Protein AF-A0A535L523-F1 (afdb_monomer_lite)

Sequence (69 aa):
RSKDEERSWTEERDPLRTFAATLLASGGADSTVFDRIEEELRTEIQEGVSFALEAPYPEPDEVTTDVYA

Radius of gyration: 20.38 Å; chains: 1; bounding box: 45×27×48 Å

Secondary structure (DSSP, 8-state):
--HHHHHHHHHHS-HHHHHHHHHHHTTSS-HHHHHHHHHHHHHHHHHHHHHHHHSPPPPGGGGGTTS--

pLDDT: mean 88.92, std 6.27, range [63.06, 96.69]

Foldseek 3Di:
DDPVVVCCCVPVVPPVVVVVVVCVVVVVDDPVVVVVVVVVVVVVVVVVVVCVVPDDDDDPVCPCPPPDD

Structure (mmCIF, N/CA/C/O backbone):
data_AF-A0A535L523-F1
#
_entry.id   AF-A0A535L523-F1
#
loop_
_atom_site.group_PDB
_atom_site.id
_atom_site.type_symbol
_atom_site.label_atom_id
_atom_site.label_alt_id
_atom_site.label_comp_id
_atom_site.label_asym_id
_atom_site.label_entity_id
_atom_site.label_seq_id
_atom_site.pdbx_PDB_ins_code
_atom_site.Cartn_x
_atom_site.Cartn_y
_atom_site.Cartn_z
_atom_site.occupancy
_atom_site.B_iso_or_equiv
_atom_site.auth_seq_id
_atom_site.auth_comp_id
_atom_site.auth_asym_id
_atom_site.auth_atom_id
_atom_site.pdbx_PDB_model_num
ATOM 1 N N . ARG A 1 1 ? 13.102 -16.071 9.258 1.00 63.06 1 ARG A N 1
ATOM 2 C CA . ARG A 1 1 ? 14.084 -16.301 8.171 1.00 63.06 1 ARG A CA 1
ATOM 3 C C . ARG A 1 1 ? 15.283 -15.397 8.444 1.00 63.06 1 ARG A C 1
ATOM 5 O O . ARG A 1 1 ? 15.235 -14.684 9.445 1.00 63.06 1 ARG A O 1
ATOM 12 N N . SER A 1 2 ? 16.383 -15.467 7.688 1.00 88.19 2 SER A N 1
ATOM 13 C CA . SER A 1 2 ? 17.445 -14.465 7.875 1.00 88.19 2 SER A CA 1
ATOM 14 C C . SER A 1 2 ? 17.005 -13.138 7.248 1.00 88.19 2 SER A C 1
ATOM 16 O O . SER A 1 2 ? 16.253 -13.132 6.272 1.00 88.19 2 SER A O 1
ATOM 18 N N . LYS A 1 3 ? 17.479 -12.011 7.791 1.00 85.94 3 LYS A N 1
ATOM 19 C CA . LYS A 1 3 ? 17.228 -10.689 7.192 1.00 85.94 3 LYS A CA 1
ATOM 20 C C . LYS A 1 3 ? 17.773 -10.593 5.762 1.00 85.94 3 LYS A C 1
ATOM 22 O O . LYS A 1 3 ? 17.227 -9.851 4.955 1.00 85.94 3 LYS A O 1
ATOM 27 N N . ASP A 1 4 ? 18.828 -11.347 5.460 1.00 83.94 4 ASP A N 1
ATOM 28 C CA . ASP A 1 4 ? 19.437 -11.386 4.129 1.00 83.94 4 ASP A CA 1
ATOM 29 C C . ASP A 1 4 ? 18.545 -12.113 3.117 1.00 83.94 4 ASP A C 1
ATOM 31 O O . ASP A 1 4 ? 18.427 -11.672 1.978 1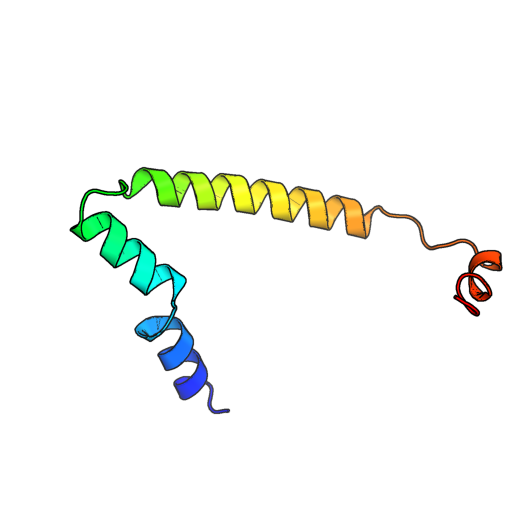.00 83.94 4 ASP A O 1
ATOM 35 N N . GLU A 1 5 ? 17.862 -13.183 3.537 1.00 82.50 5 GLU A N 1
ATOM 36 C CA . GLU A 1 5 ? 16.881 -13.878 2.700 1.00 82.50 5 GLU A CA 1
ATOM 37 C C . GLU A 1 5 ? 15.669 -12.979 2.424 1.00 82.50 5 GLU A C 1
ATOM 39 O O . GLU A 1 5 ? 15.257 -12.819 1.283 1.00 82.50 5 GLU A O 1
ATOM 44 N N . GLU A 1 6 ? 15.112 -12.329 3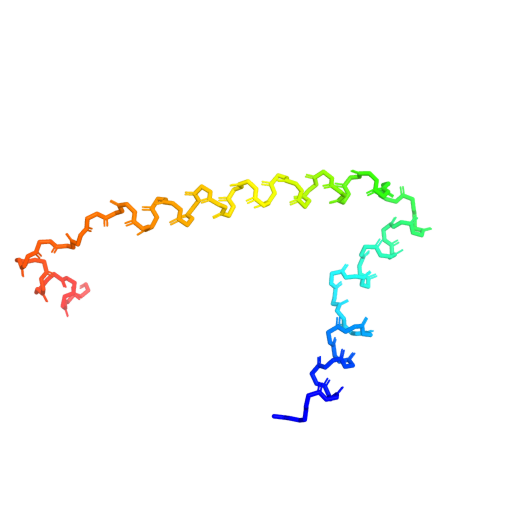.444 1.00 84.19 6 GLU A N 1
ATOM 45 C CA . GLU A 1 6 ? 13.974 -11.415 3.255 1.00 84.19 6 GLU A CA 1
ATOM 46 C C . GLU A 1 6 ? 14.320 -10.242 2.327 1.00 84.19 6 GLU A C 1
ATOM 48 O O . GLU A 1 6 ? 13.500 -9.848 1.492 1.00 84.19 6 GLU A O 1
ATOM 53 N N . ARG A 1 7 ? 15.553 -9.727 2.418 1.00 83.81 7 ARG A N 1
ATOM 54 C CA . ARG A 1 7 ? 16.041 -8.675 1.527 1.00 83.81 7 ARG A CA 1
ATOM 55 C C . ARG A 1 7 ? 16.166 -9.163 0.087 1.00 83.81 7 ARG A C 1
ATOM 57 O O . ARG A 1 7 ? 15.638 -8.495 -0.793 1.00 83.81 7 ARG A O 1
ATOM 64 N N . SER A 1 8 ? 16.784 -10.321 -0.162 1.00 82.75 8 SER A N 1
ATOM 65 C CA . SER A 1 8 ? 16.925 -10.831 -1.536 1.00 82.75 8 SER A CA 1
ATOM 66 C C . SER A 1 8 ? 15.568 -11.104 -2.185 1.00 82.75 8 SER A C 1
ATOM 68 O O . SER A 1 8 ? 15.356 -10.769 -3.347 1.00 82.75 8 SER A O 1
ATOM 70 N N . TRP A 1 9 ? 14.597 -11.615 -1.426 1.00 84.56 9 TRP A N 1
ATOM 71 C CA . TRP A 1 9 ? 13.237 -11.798 -1.933 1.00 84.56 9 TRP A CA 1
ATOM 72 C C . TRP A 1 9 ? 12.540 -10.475 -2.261 1.00 84.56 9 TRP A C 1
ATOM 74 O O . TRP A 1 9 ? 11.900 -10.373 -3.304 1.00 84.56 9 TRP A O 1
ATOM 84 N N . THR A 1 10 ? 12.678 -9.466 -1.403 1.00 81.50 10 THR A N 1
ATOM 85 C CA . THR A 1 10 ? 12.038 -8.157 -1.607 1.00 81.50 10 T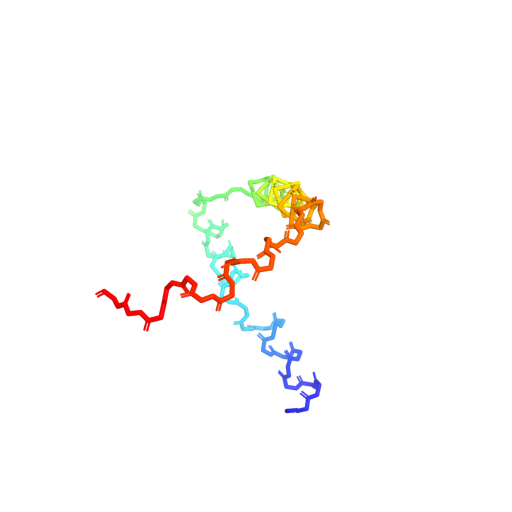HR A CA 1
ATOM 86 C C . THR A 1 10 ? 12.720 -7.344 -2.708 1.00 81.50 10 THR A C 1
ATOM 88 O O . THR A 1 10 ? 12.071 -6.596 -3.427 1.00 81.50 10 THR A O 1
ATOM 91 N N . GLU A 1 11 ? 14.037 -7.454 -2.855 1.00 82.38 11 GLU A N 1
ATOM 92 C CA . GLU A 1 11 ? 14.785 -6.633 -3.808 1.00 82.38 11 GLU A CA 1
ATOM 93 C C . GLU A 1 11 ? 14.858 -7.270 -5.195 1.00 82.38 11 GLU A C 1
ATOM 95 O O . GLU A 1 11 ? 14.672 -6.567 -6.189 1.00 82.38 11 GLU A O 1
ATOM 100 N N . GLU A 1 12 ? 15.089 -8.584 -5.267 1.00 82.94 12 GLU A N 1
ATOM 101 C CA . GLU A 1 12 ? 15.366 -9.295 -6.521 1.00 82.94 12 GLU A CA 1
ATOM 102 C C . GLU A 1 12 ? 14.147 -10.039 -7.078 1.00 82.94 12 GLU A C 1
ATOM 104 O O . GLU A 1 12 ? 14.115 -10.366 -8.264 1.00 82.94 12 GLU A O 1
ATOM 109 N N . ARG A 1 13 ? 13.151 -10.351 -6.236 1.00 86.69 13 ARG A N 1
ATOM 110 C CA . ARG A 1 13 ? 12.004 -11.203 -6.605 1.00 86.69 13 ARG A CA 1
ATOM 111 C C . ARG A 1 13 ? 10.648 -10.559 -6.374 1.00 86.69 13 ARG A C 1
ATOM 113 O O . ARG A 1 13 ? 9.633 -11.256 -6.375 1.00 86.69 13 ARG A O 1
ATOM 120 N N . ASP A 1 14 ? 10.616 -9.244 -6.214 1.00 90.69 14 ASP A N 1
ATOM 121 C CA . ASP A 1 14 ? 9.361 -8.518 -6.110 1.00 90.69 14 ASP A CA 1
ATOM 122 C C . ASP A 1 14 ? 8.568 -8.638 -7.431 1.00 90.69 14 ASP A C 1
ATOM 124 O O . ASP A 1 14 ? 9.052 -8.213 -8.495 1.00 90.69 14 ASP A O 1
ATOM 128 N N . PRO A 1 15 ? 7.355 -9.225 -7.398 1.00 90.31 15 PRO A N 1
ATOM 129 C CA . PRO A 1 15 ? 6.520 -9.373 -8.583 1.00 90.31 15 PRO A CA 1
ATOM 130 C C . PRO A 1 15 ? 6.091 -8.022 -9.167 1.00 90.31 15 PRO A C 1
ATOM 132 O O . PRO A 1 15 ? 5.973 -7.914 -10.388 1.00 90.31 15 PRO A O 1
ATOM 135 N N . LEU A 1 16 ? 5.909 -6.987 -8.340 1.00 88.44 16 LEU A N 1
ATOM 136 C CA . LEU A 1 16 ? 5.530 -5.651 -8.798 1.00 88.44 16 LEU A CA 1
ATOM 137 C C . LEU A 1 16 ? 6.665 -5.017 -9.597 1.00 88.44 16 LEU A C 1
ATOM 139 O O . LEU A 1 16 ? 6.443 -4.554 -10.715 1.00 88.44 16 LEU A O 1
ATOM 143 N N . ARG A 1 17 ? 7.898 -5.075 -9.081 1.00 88.44 17 ARG A N 1
ATOM 144 C CA . ARG A 1 17 ? 9.084 -4.566 -9.793 1.00 88.44 17 ARG A CA 1
ATOM 145 C C . ARG A 1 17 ? 9.334 -5.322 -11.091 1.00 88.44 17 ARG A C 1
ATOM 147 O O . ARG A 1 17 ? 9.602 -4.709 -12.123 1.00 88.44 17 ARG A O 1
ATOM 154 N N . THR A 1 18 ? 9.204 -6.647 -11.055 1.00 90.69 18 THR A N 1
ATOM 155 C CA . THR A 1 18 ? 9.402 -7.501 -12.235 1.00 90.69 18 THR A CA 1
ATOM 156 C C . THR A 1 18 ? 8.381 -7.180 -13.330 1.00 90.69 18 THR A C 1
ATOM 158 O O . THR A 1 18 ? 8.727 -7.068 -14.511 1.00 90.69 18 THR A O 1
ATOM 161 N N . PHE A 1 19 ? 7.117 -6.989 -12.949 1.00 91.12 19 PHE A N 1
ATOM 162 C CA . PHE A 1 19 ? 6.063 -6.651 -13.894 1.00 91.12 19 PHE A CA 1
ATOM 163 C C . PHE A 1 19 ? 6.192 -5.217 -14.422 1.00 91.12 19 PHE A C 1
ATOM 165 O O . PHE A 1 19 ? 6.098 -5.012 -15.632 1.00 91.12 19 PHE A O 1
ATOM 172 N N . ALA A 1 20 ? 6.506 -4.245 -13.561 1.00 89.06 20 ALA A N 1
ATOM 173 C CA . ALA A 1 20 ? 6.759 -2.863 -13.968 1.00 89.06 20 ALA A CA 1
ATOM 174 C C . ALA A 1 20 ? 7.898 -2.777 -14.997 1.00 89.06 20 ALA A C 1
ATOM 176 O O . ALA A 1 20 ? 7.733 -2.163 -16.049 1.00 89.06 20 ALA A O 1
ATOM 177 N N . ALA A 1 21 ? 9.012 -3.480 -14.764 1.00 90.06 21 ALA A N 1
ATOM 178 C CA . ALA A 1 21 ? 10.112 -3.563 -15.725 1.00 90.06 21 ALA A CA 1
ATOM 179 C C . ALA A 1 21 ? 9.670 -4.155 -17.078 1.00 90.06 21 ALA A C 1
ATOM 181 O O . ALA A 1 21 ? 10.077 -3.671 -18.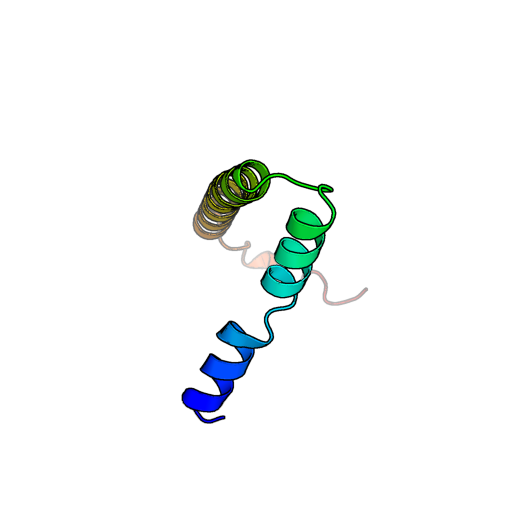134 1.00 90.06 21 ALA A O 1
ATOM 182 N N . THR A 1 22 ? 8.795 -5.166 -17.059 1.00 91.56 22 THR A N 1
ATOM 183 C CA . THR A 1 22 ? 8.240 -5.783 -18.277 1.00 91.56 22 THR A CA 1
ATOM 184 C C . THR A 1 22 ? 7.346 -4.807 -19.052 1.00 91.56 22 THR A C 1
ATOM 186 O O . THR A 1 22 ? 7.422 -4.731 -20.282 1.00 91.56 22 THR A O 1
ATOM 189 N N . LEU A 1 23 ? 6.517 -4.029 -18.354 1.00 91.19 23 LEU A N 1
ATOM 190 C CA . LEU A 1 23 ? 5.646 -3.021 -18.964 1.00 91.19 23 LEU A CA 1
ATOM 191 C C . LEU A 1 23 ? 6.439 -1.861 -19.573 1.00 91.19 23 LEU A C 1
ATOM 193 O O . LEU A 1 23 ? 6.139 -1.447 -20.691 1.00 91.19 23 LEU A O 1
ATOM 197 N N . LEU A 1 24 ? 7.483 -1.390 -18.888 1.00 90.56 24 LEU A N 1
ATOM 198 C CA . LEU A 1 24 ? 8.382 -0.359 -19.413 1.00 90.56 24 LEU A CA 1
ATOM 199 C C . LEU A 1 24 ? 9.121 -0.854 -20.664 1.00 90.56 24 LEU A C 1
ATOM 201 O O . LEU A 1 24 ? 9.154 -0.169 -21.683 1.00 90.56 24 LEU A O 1
ATOM 205 N N . ALA A 1 25 ? 9.665 -2.075 -20.620 1.00 91.00 25 ALA A N 1
ATOM 206 C CA . ALA A 1 25 ? 10.405 -2.657 -21.740 1.00 91.00 25 ALA A CA 1
ATOM 207 C C . ALA A 1 25 ? 9.529 -2.920 -22.978 1.00 91.00 25 ALA A C 1
ATOM 209 O O . ALA A 1 25 ? 10.014 -2.846 -24.106 1.00 91.00 25 ALA A O 1
ATOM 210 N N . SER A 1 26 ? 8.244 -3.222 -22.779 1.00 91.75 26 SER A N 1
ATOM 211 C CA . SER A 1 26 ? 7.278 -3.431 -23.866 1.00 91.75 26 SER A CA 1
ATOM 212 C C . SER A 1 26 ? 6.613 -2.140 -24.360 1.00 91.75 26 SER A C 1
ATOM 214 O O . SER A 1 26 ? 5.847 -2.191 -25.322 1.00 91.75 26 SER A O 1
ATOM 216 N N . GLY A 1 27 ? 6.898 -0.991 -23.733 1.00 88.31 27 GLY A N 1
ATOM 217 C CA . GLY A 1 27 ? 6.249 0.290 -24.034 1.00 88.31 27 GLY A CA 1
ATOM 218 C C . GLY A 1 27 ? 4.774 0.351 -23.617 1.00 88.31 27 GLY A C 1
ATOM 219 O O . GLY A 1 27 ? 4.041 1.218 -24.085 1.00 88.31 27 GLY A O 1
ATOM 220 N N . GLY A 1 28 ? 4.324 -0.576 -22.766 1.00 83.69 28 GLY A N 1
ATOM 221 C CA . GLY A 1 28 ? 2.949 -0.640 -22.265 1.00 83.69 28 GLY A CA 1
ATOM 222 C C . GLY A 1 28 ? 2.641 0.375 -21.160 1.00 83.69 28 GLY A C 1
ATOM 223 O O . GLY A 1 28 ? 1.473 0.614 -20.866 1.00 83.69 28 GLY A O 1
ATOM 224 N N . ALA A 1 29 ? 3.669 0.973 -20.555 1.00 85.38 29 ALA A N 1
ATOM 225 C CA . ALA A 1 29 ? 3.554 2.052 -19.579 1.00 85.38 29 ALA A CA 1
ATOM 226 C C . ALA A 1 29 ? 4.807 2.939 -19.610 1.00 85.38 29 ALA A C 1
ATOM 228 O O . ALA A 1 29 ? 5.875 2.493 -20.029 1.00 85.38 29 ALA A O 1
ATOM 229 N N . ASP A 1 30 ? 4.670 4.178 -19.142 1.00 87.81 30 ASP A N 1
ATOM 230 C CA . ASP A 1 30 ? 5.778 5.108 -18.904 1.00 87.81 30 ASP A CA 1
ATOM 231 C C . ASP A 1 30 ? 6.132 5.120 -17.408 1.00 87.81 30 ASP A C 1
ATOM 233 O O . ASP A 1 30 ? 5.271 4.848 -16.567 1.00 87.81 30 ASP A O 1
ATOM 237 N N . SER A 1 31 ? 7.378 5.450 -17.057 1.00 84.00 31 SER A N 1
ATOM 238 C CA . SER A 1 31 ? 7.811 5.539 -15.655 1.00 84.00 31 SER A CA 1
ATOM 239 C C . SER A 1 31 ? 6.949 6.508 -14.842 1.00 84.00 31 SER A C 1
ATOM 241 O O . SER A 1 31 ? 6.593 6.207 -13.708 1.00 84.00 31 SER A O 1
ATOM 243 N N . THR A 1 32 ? 6.516 7.610 -15.459 1.00 90.12 32 THR A N 1
ATOM 244 C CA . THR A 1 32 ? 5.667 8.631 -14.824 1.00 90.12 32 THR A CA 1
ATOM 245 C C . THR A 1 32 ? 4.300 8.105 -14.377 1.00 90.12 32 THR A C 1
ATOM 247 O O . THR A 1 32 ? 3.695 8.655 -13.459 1.00 90.12 32 THR A O 1
ATOM 250 N N . VAL A 1 33 ? 3.797 7.031 -14.998 1.00 90.12 33 VAL A N 1
ATOM 251 C CA . VAL A 1 33 ? 2.527 6.406 -14.603 1.00 90.12 33 VAL A CA 1
ATOM 252 C C . VAL A 1 33 ? 2.667 5.713 -13.251 1.00 90.12 33 VAL A C 1
ATOM 254 O O . VAL A 1 33 ? 1.759 5.808 -12.430 1.00 90.12 33 VAL A O 1
ATOM 257 N N . PHE A 1 34 ? 3.795 5.044 -13.007 1.00 89.06 34 PHE A N 1
ATOM 258 C CA . PHE A 1 34 ? 4.045 4.362 -11.738 1.00 89.06 34 PHE A CA 1
ATOM 259 C C . PHE A 1 34 ? 4.227 5.361 -10.596 1.00 89.06 34 PHE A C 1
ATOM 261 O O . PHE A 1 34 ? 3.635 5.164 -9.539 1.00 89.06 34 PHE A O 1
ATOM 268 N N . ASP A 1 35 ? 4.941 6.464 -10.844 1.00 90.25 35 ASP A N 1
ATOM 269 C CA . ASP A 1 35 ? 5.110 7.541 -9.861 1.00 90.25 35 ASP A CA 1
ATOM 270 C C . ASP A 1 35 ? 3.753 8.128 -9.440 1.00 90.25 35 ASP A C 1
ATOM 272 O O . ASP A 1 35 ? 3.481 8.302 -8.252 1.00 90.25 35 ASP A O 1
ATOM 276 N N . ARG A 1 36 ? 2.860 8.372 -10.412 1.00 93.69 36 ARG A N 1
ATOM 277 C CA . ARG A 1 36 ? 1.510 8.874 -10.127 1.00 93.69 36 ARG A CA 1
ATOM 278 C C . ARG A 1 36 ? 0.686 7.875 -9.313 1.00 93.69 36 ARG A C 1
ATOM 280 O O . ARG A 1 36 ? 0.014 8.275 -8.369 1.00 93.69 36 ARG A O 1
ATOM 287 N N . ILE A 1 37 ? 0.742 6.589 -9.664 1.00 92.25 37 ILE A N 1
ATOM 288 C CA . ILE A 1 37 ? 0.040 5.533 -8.918 1.00 92.25 37 ILE A CA 1
ATOM 289 C C . ILE A 1 37 ? 0.540 5.480 -7.470 1.00 92.25 37 ILE A C 1
ATOM 291 O O . ILE A 1 37 ? -0.267 5.337 -6.558 1.00 92.25 37 ILE A O 1
ATOM 295 N N . GLU A 1 38 ? 1.848 5.604 -7.242 1.00 91.81 38 GLU A N 1
ATOM 296 C CA . GLU A 1 38 ? 2.415 5.585 -5.891 1.00 91.81 38 GLU A CA 1
ATOM 297 C C . GLU A 1 38 ? 1.956 6.793 -5.057 1.00 91.81 38 GLU A C 1
ATOM 299 O O . GLU A 1 38 ? 1.620 6.639 -3.880 1.00 91.81 38 GLU A O 1
ATOM 304 N N . GLU A 1 39 ? 1.875 7.980 -5.661 1.00 95.00 39 GLU A N 1
ATOM 305 C CA . GLU A 1 39 ? 1.364 9.187 -5.001 1.00 95.00 39 GLU A CA 1
ATOM 306 C C . GLU A 1 39 ? -0.134 9.087 -4.658 1.00 95.00 39 GLU A C 1
ATOM 308 O O . GLU A 1 39 ? -0.538 9.380 -3.525 1.00 95.00 39 GLU A O 1
ATOM 313 N N . GLU A 1 40 ? -0.951 8.624 -5.607 1.00 96.06 40 GLU A N 1
ATOM 314 C CA . GLU A 1 40 ? -2.388 8.396 -5.409 1.00 96.06 40 GLU A CA 1
ATOM 315 C C . GLU A 1 40 ? -2.624 7.360 -4.300 1.00 96.06 40 GLU A C 1
ATOM 317 O O . GLU A 1 40 ? -3.355 7.624 -3.342 1.00 96.06 40 GLU A O 1
ATOM 322 N N . LEU A 1 41 ? -1.922 6.225 -4.362 1.00 95.75 41 LEU A N 1
ATOM 323 C CA . LEU A 1 41 ? -2.024 5.150 -3.377 1.00 95.75 41 LEU A CA 1
ATOM 324 C C . LEU A 1 41 ? -1.616 5.620 -1.979 1.00 95.75 41 LEU A C 1
ATOM 326 O O . LEU A 1 41 ? -2.248 5.259 -0.988 1.00 95.75 41 LEU A O 1
ATOM 330 N N . ARG A 1 42 ? -0.556 6.427 -1.870 1.00 95.00 42 ARG A N 1
ATOM 331 C CA . ARG A 1 42 ? -0.109 6.954 -0.578 1.00 95.00 42 ARG A CA 1
ATOM 332 C C . ARG A 1 42 ? -1.178 7.831 0.064 1.00 95.00 42 ARG A C 1
ATOM 334 O O . ARG A 1 42 ? -1.383 7.736 1.275 1.00 95.00 42 ARG A O 1
ATOM 341 N N . THR A 1 43 ? -1.840 8.657 -0.740 1.00 96.06 43 THR A N 1
ATOM 342 C CA . THR A 1 43 ? -2.961 9.489 -0.291 1.00 96.06 43 THR A CA 1
ATOM 343 C C . THR A 1 43 ? -4.119 8.619 0.187 1.00 96.06 43 THR A C 1
ATOM 345 O O . THR A 1 43 ? -4.560 8.769 1.324 1.00 96.06 43 THR A O 1
ATOM 348 N N . GLU A 1 44 ? -4.538 7.643 -0.620 1.00 96.69 44 GLU A N 1
ATOM 349 C CA . GLU A 1 44 ? -5.650 6.743 -0.293 1.00 96.69 44 GLU A CA 1
ATOM 350 C C . GLU A 1 44 ? -5.388 5.932 0.987 1.00 96.69 44 GLU A C 1
ATOM 352 O O . GLU A 1 44 ? -6.244 5.845 1.868 1.00 96.69 44 GLU A O 1
ATOM 357 N N . ILE A 1 45 ? -4.176 5.388 1.144 1.00 96.56 45 ILE A N 1
ATOM 358 C CA . ILE A 1 45 ? -3.783 4.665 2.360 1.00 96.56 45 ILE A CA 1
ATOM 359 C C . ILE A 1 45 ? -3.834 5.594 3.572 1.00 96.56 45 ILE A C 1
ATOM 361 O O . ILE A 1 45 ? -4.316 5.191 4.630 1.00 96.56 45 ILE A O 1
ATOM 365 N N . GLN A 1 46 ? -3.332 6.823 3.444 1.00 96.50 46 GLN A N 1
ATOM 366 C CA . GLN A 1 46 ? -3.343 7.776 4.547 1.00 96.50 46 GLN A CA 1
ATOM 367 C C . GLN A 1 46 ? -4.777 8.114 4.975 1.00 96.50 46 GLN A C 1
ATOM 369 O O . GLN A 1 46 ? -5.066 8.099 6.170 1.00 96.50 46 GLN A O 1
ATOM 374 N N . GLU A 1 47 ? -5.673 8.357 4.021 1.00 96.50 47 GLU A N 1
ATOM 375 C CA . GLU A 1 47 ? -7.093 8.600 4.289 1.00 96.50 47 GLU A CA 1
ATOM 376 C C . GLU A 1 47 ? -7.759 7.393 4.961 1.00 96.50 47 GLU A C 1
ATOM 378 O O . GLU A 1 47 ? -8.454 7.551 5.966 1.00 96.50 47 GLU A O 1
ATOM 383 N N . GLY A 1 48 ? -7.488 6.177 4.476 1.00 95.88 48 GLY A N 1
ATOM 384 C CA . GLY A 1 48 ? -8.006 4.943 5.067 1.00 95.88 48 GLY A CA 1
ATOM 385 C C . GLY A 1 48 ? -7.508 4.703 6.496 1.00 95.88 48 GLY A C 1
ATOM 386 O O . GLY A 1 48 ? -8.281 4.296 7.364 1.00 95.88 48 GLY A O 1
ATOM 387 N N . VAL A 1 49 ? -6.233 4.997 6.771 1.00 96.06 49 VAL A N 1
ATOM 388 C CA . VAL A 1 49 ? -5.663 4.908 8.124 1.00 96.06 49 VAL A CA 1
ATOM 389 C C . VAL 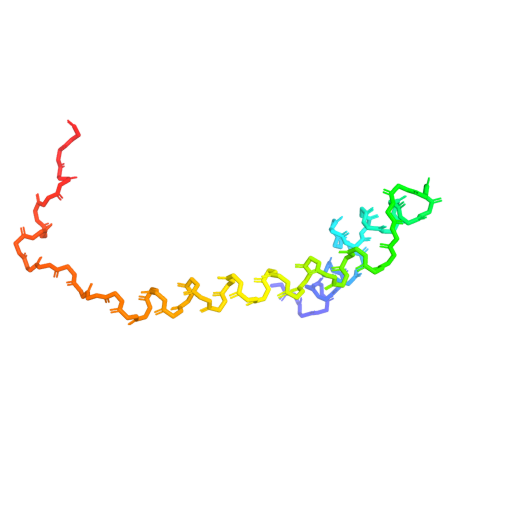A 1 49 ? -6.294 5.947 9.046 1.00 96.06 49 VAL A C 1
ATOM 391 O O . VAL A 1 49 ? -6.676 5.602 10.163 1.00 96.06 49 VAL A O 1
ATOM 394 N N . SER A 1 50 ? -6.440 7.195 8.594 1.00 96.00 50 SER A N 1
ATOM 395 C CA . SER A 1 50 ? -7.120 8.242 9.362 1.00 96.00 50 SER A CA 1
ATOM 396 C C . SER A 1 50 ? -8.554 7.844 9.699 1.00 96.00 50 SER A C 1
ATOM 398 O O . SER A 1 50 ? -8.931 7.889 10.866 1.00 96.00 50 SER A O 1
ATOM 400 N N . PHE A 1 51 ? -9.314 7.352 8.719 1.00 95.88 51 PHE A N 1
ATOM 401 C CA . PHE A 1 51 ? -10.671 6.857 8.936 1.00 95.88 51 PHE A CA 1
ATOM 402 C C . PHE A 1 51 ? -10.721 5.736 9.983 1.00 95.88 51 PHE A C 1
ATOM 404 O O . PHE A 1 51 ? -11.543 5.778 10.894 1.00 95.88 51 PHE A O 1
ATOM 411 N N . ALA A 1 52 ? -9.822 4.752 9.894 1.00 94.06 52 ALA A N 1
ATOM 412 C CA . ALA A 1 52 ? -9.781 3.638 10.839 1.00 94.06 52 ALA A CA 1
ATOM 413 C C . ALA A 1 52 ? -9.404 4.069 12.267 1.00 94.06 52 ALA A C 1
ATOM 415 O O . ALA A 1 52 ? -9.875 3.468 13.229 1.00 94.06 52 ALA A O 1
ATOM 416 N N . LEU A 1 53 ? -8.557 5.092 12.416 1.00 94.56 53 LEU A N 1
ATOM 417 C CA . LEU A 1 53 ? -8.161 5.630 13.722 1.00 94.56 53 LEU A CA 1
ATOM 418 C C . LEU A 1 53 ? -9.224 6.546 14.338 1.00 94.56 53 LEU A C 1
ATOM 420 O O . LEU A 1 53 ? -9.331 6.616 15.560 1.00 94.56 53 LEU A O 1
ATOM 424 N N . GLU A 1 54 ? -9.979 7.260 13.505 1.00 95.38 54 GLU A N 1
ATOM 425 C CA . GLU A 1 54 ? -11.080 8.133 13.928 1.00 95.38 54 GLU A CA 1
ATOM 426 C C . GLU A 1 54 ? -12.383 7.364 14.171 1.00 95.38 54 GLU A C 1
ATOM 428 O O . GLU A 1 54 ? -13.292 7.885 14.824 1.00 95.38 54 GLU A O 1
ATOM 433 N N . ALA A 1 55 ? -12.479 6.130 13.669 1.00 93.62 55 ALA A N 1
ATOM 434 C CA . ALA A 1 55 ? -13.639 5.282 13.867 1.00 93.62 55 ALA A CA 1
ATOM 435 C C . ALA A 1 55 ? -13.889 5.054 15.372 1.00 93.62 55 ALA A C 1
ATOM 437 O O . ALA A 1 55 ? -12.980 4.638 16.101 1.00 93.62 55 ALA A O 1
ATOM 438 N N . PRO A 1 56 ? -15.114 5.316 15.863 1.00 92.12 56 PRO A N 1
ATOM 439 C CA . PRO A 1 56 ? -15.457 5.023 17.243 1.00 92.12 56 PRO A CA 1
ATOM 440 C C . PRO A 1 56 ? -15.408 3.515 17.488 1.00 92.12 56 PRO A C 1
ATOM 442 O O . PRO A 1 56 ? -15.632 2.704 16.587 1.00 92.12 56 PRO A O 1
ATOM 445 N N . TYR A 1 57 ? -15.145 3.143 18.737 1.00 89.88 57 TYR A N 1
ATOM 446 C CA . TYR A 1 57 ? -15.306 1.758 19.155 1.00 89.88 57 TYR A CA 1
ATOM 447 C C . TYR A 1 57 ? -16.775 1.328 19.020 1.00 89.88 57 TYR A C 1
ATOM 449 O O . TYR A 1 57 ? -17.663 2.165 19.203 1.00 89.88 57 TYR A O 1
ATOM 457 N N . PRO A 1 58 ? -17.027 0.040 18.727 1.00 89.12 58 PRO A N 1
ATOM 458 C CA . PRO A 1 58 ? -18.381 -0.496 18.699 1.00 89.12 58 PRO A CA 1
ATOM 459 C C . PRO A 1 58 ? -19.055 -0.345 20.066 1.00 89.12 58 PRO A C 1
ATOM 461 O O . PRO A 1 58 ? -18.391 -0.365 21.112 1.00 89.12 58 PRO A O 1
ATOM 464 N N . GLU A 1 59 ? -20.378 -0.205 20.058 1.00 90.62 59 GLU A N 1
ATOM 465 C CA . GLU A 1 59 ? -21.159 -0.114 21.291 1.00 90.62 59 GLU A CA 1
ATOM 466 C C . GLU A 1 59 ? -21.083 -1.438 22.077 1.00 90.62 59 GLU A C 1
ATOM 468 O O . GLU A 1 59 ? -21.060 -2.513 21.473 1.00 90.62 59 GLU A O 1
ATOM 473 N N . PRO A 1 60 ? -21.086 -1.417 23.426 1.00 87.69 60 PRO A N 1
ATOM 474 C CA . PRO A 1 60 ? -20.981 -2.639 24.232 1.00 87.69 60 PRO A CA 1
ATOM 475 C C . PRO A 1 60 ? -22.053 -3.698 23.926 1.00 87.69 60 PRO A C 1
ATOM 477 O O . PRO A 1 60 ? -21.797 -4.893 24.078 1.00 87.69 60 PRO A O 1
ATOM 480 N N . ASP A 1 61 ? -23.236 -3.271 23.482 1.00 86.81 61 ASP A N 1
ATOM 481 C CA . ASP A 1 61 ? -24.354 -4.155 23.138 1.00 86.81 61 ASP A CA 1
ATOM 482 C C . ASP A 1 61 ? -24.103 -4.957 21.845 1.00 86.81 61 ASP A C 1
ATOM 484 O O . ASP A 1 61 ? -24.703 -6.017 21.648 1.00 86.81 61 ASP A O 1
ATOM 488 N N . GLU A 1 62 ? -23.160 -4.523 20.998 1.00 86.38 62 GLU A N 1
ATOM 489 C CA . GLU A 1 62 ? -22.773 -5.230 19.769 1.00 86.38 62 GLU A CA 1
ATOM 490 C C . GLU A 1 62 ? -21.957 -6.504 20.039 1.00 86.38 62 GLU A C 1
ATOM 492 O O . GLU A 1 62 ? -21.734 -7.303 19.133 1.00 86.38 62 GLU A O 1
ATOM 497 N N . VAL A 1 63 ? -21.558 -6.764 21.291 1.00 88.62 63 VAL A N 1
ATOM 498 C CA . VAL A 1 63 ? -20.720 -7.924 21.649 1.00 88.62 63 VAL A CA 1
ATOM 499 C C . VAL A 1 63 ? -21.386 -9.279 21.365 1.00 88.62 63 VAL A C 1
ATOM 501 O O . VAL A 1 63 ? -20.698 -10.293 21.259 1.00 88.62 63 VAL A O 1
ATOM 504 N N . THR A 1 64 ? -22.721 -9.314 21.289 1.00 89.00 64 THR A N 1
ATOM 505 C CA . THR A 1 64 ? -23.504 -10.534 21.001 1.00 89.00 64 THR A CA 1
ATOM 506 C C . THR A 1 64 ? -24.085 -10.565 19.589 1.00 89.00 64 THR A C 1
ATOM 508 O O . THR A 1 64 ? -24.797 -11.510 19.238 1.00 89.00 64 THR A O 1
ATOM 511 N N . THR A 1 65 ? -23.779 -9.555 18.775 1.00 86.69 65 THR A N 1
ATOM 512 C CA . THR A 1 65 ? -24.147 -9.516 17.358 1.00 86.69 65 THR A CA 1
ATOM 513 C C . THR A 1 65 ? -23.302 -10.535 16.575 1.00 86.69 65 THR A C 1
ATOM 515 O O . THR A 1 65 ? -22.201 -10.889 16.990 1.00 86.69 65 THR A O 1
ATOM 518 N N . ASP A 1 66 ? -23.845 -11.072 15.475 1.00 84.12 66 ASP A N 1
ATOM 519 C CA . ASP A 1 66 ? -23.183 -12.036 14.570 1.00 84.12 66 ASP A CA 1
ATOM 520 C C . ASP A 1 66 ? -22.787 -13.399 15.183 1.00 84.12 66 ASP A C 1
ATOM 522 O O . ASP A 1 66 ? -21.925 -14.112 14.667 1.00 84.12 66 ASP A O 1
ATOM 526 N N . VAL A 1 67 ? -23.446 -13.814 16.273 1.00 85.25 67 VAL A N 1
ATOM 527 C CA . VAL A 1 67 ? -23.196 -15.120 16.926 1.00 85.25 67 VAL A CA 1
ATOM 528 C C . VAL A 1 67 ? -23.762 -16.307 16.129 1.00 85.25 67 VAL A C 1
ATOM 530 O O . VAL A 1 67 ? -23.206 -17.405 16.179 1.00 85.25 67 VAL A O 1
ATOM 533 N N . TYR A 1 68 ? -24.8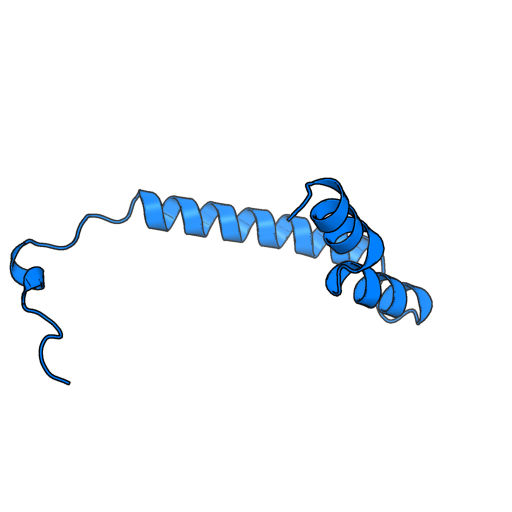50 -16.105 15.383 1.00 68.12 68 TYR A N 1
ATOM 534 C CA . TYR A 1 68 ? -25.428 -17.103 14.477 1.00 68.12 68 TYR A CA 1
ATOM 535 C C . TYR A 1 68 ? -25.611 -16.493 13.083 1.00 68.12 68 TYR A C 1
ATOM 537 O O . TYR A 1 68 ? -25.950 -15.316 12.976 1.00 68.12 68 TYR A O 1
ATOM 545 N N . ALA A 1 69 ? -25.364 -17.304 12.049 1.00 71.69 69 ALA A N 1
ATOM 546 C CA . ALA A 1 69 ? -25.378 -16.918 10.635 1.00 71.69 69 ALA A CA 1
ATOM 547 C C . ALA A 1 69 ? -26.778 -16.919 10.004 1.00 71.69 69 ALA A C 1
ATOM 549 O O . ALA A 1 69 ? -27.617 -17.749 10.430 1.00 71.69 69 ALA A O 1
#